Protein AF-A0A919BQY0-F1 (afdb_monomer_lite)

Secondary structure (DSSP, 8-state):
-PPP-------------------HHHHS-S-GGGPPPTT-EEEETTEEEETT-EEETTHHHHHHHHHHHSSPPPGGG--EEEEEE---TT-SSPPPGGG--EEEEE-

Foldseek 3Di:
DDDDDDDDPDDDPPPPPPPPPPPCVVVPPDDQPPDADPPDWDDDVPDGDGAFDKDFPCVVVQVVCCVVPVDGDDPVPTFMWGWHWDDDPPDPDDDGNVPTHIDIDTD

Organism: NCBI:txid1673741

Sequence (107 aa):
MFKFISSLLFSALVFGVVAEEVPQTAFFGDKNAFKQPKDQGCYIGKTFYPVGTRKSMNHVELALYLKKTGYQASDGYAVMMRCLYLVDPLSDDHPLPKDRKFVWVAS

Structure (mmCIF, N/CA/C/O backbone):
data_AF-A0A919BQY0-F1
#
_entry.id   AF-A0A919BQY0-F1
#
loop_
_atom_site.group_PDB
_atom_site.id
_atom_site.type_symbol
_atom_site.label_atom_id
_atom_site.label_alt_id
_atom_site.label_comp_id
_atom_site.label_asym_id
_atom_site.label_entity_id
_atom_site.label_seq_id
_atom_site.pdbx_PDB_ins_code
_atom_site.Cartn_x
_atom_site.Cartn_y
_atom_site.Cartn_z
_atom_site.occupancy
_atom_site.B_iso_or_equiv
_atom_site.auth_seq_id
_atom_site.auth_comp_id
_atom_site.auth_asym_id
_atom_site.auth_atom_id
_atom_site.pdbx_PDB_model_num
ATOM 1 N N . MET A 1 1 ? 93.614 -10.653 -41.548 1.00 47.88 1 MET A N 1
ATOM 2 C CA . MET A 1 1 ? 92.270 -11.030 -42.039 1.00 47.88 1 MET A CA 1
ATOM 3 C C . MET A 1 1 ? 91.285 -10.738 -40.910 1.00 47.88 1 MET A C 1
ATOM 5 O O . MET A 1 1 ? 91.324 -11.425 -39.898 1.00 47.88 1 MET A O 1
ATOM 9 N N . PHE A 1 2 ? 90.556 -9.621 -40.991 1.00 40.62 2 PHE A N 1
ATOM 10 C CA . PHE A 1 2 ? 89.746 -9.081 -39.889 1.00 40.62 2 PHE A CA 1
ATOM 11 C C . PHE A 1 2 ? 88.345 -9.712 -39.851 1.00 40.62 2 PHE A C 1
ATOM 13 O O . PHE A 1 2 ? 87.715 -9.900 -40.888 1.00 40.62 2 PHE A O 1
ATOM 20 N N . LYS A 1 3 ? 87.893 -10.057 -38.639 1.00 43.53 3 LYS A N 1
ATOM 21 C CA . LYS A 1 3 ? 86.600 -10.682 -38.329 1.00 43.53 3 LYS A CA 1
ATOM 22 C C . LYS A 1 3 ? 85.457 -9.666 -38.462 1.00 43.53 3 LYS A C 1
ATOM 24 O O . LYS A 1 3 ? 85.528 -8.592 -37.873 1.00 43.53 3 LYS A O 1
ATOM 29 N N . PHE A 1 4 ? 84.400 -10.034 -39.186 1.00 46.84 4 PHE A N 1
ATOM 30 C CA . PHE A 1 4 ? 83.123 -9.316 -39.217 1.00 46.84 4 PHE A CA 1
ATOM 31 C C . PHE A 1 4 ? 82.361 -9.550 -37.905 1.00 46.84 4 PHE A C 1
ATOM 33 O O . PHE A 1 4 ? 82.082 -10.695 -37.552 1.00 46.84 4 PHE A O 1
ATOM 40 N N . ILE A 1 5 ? 82.002 -8.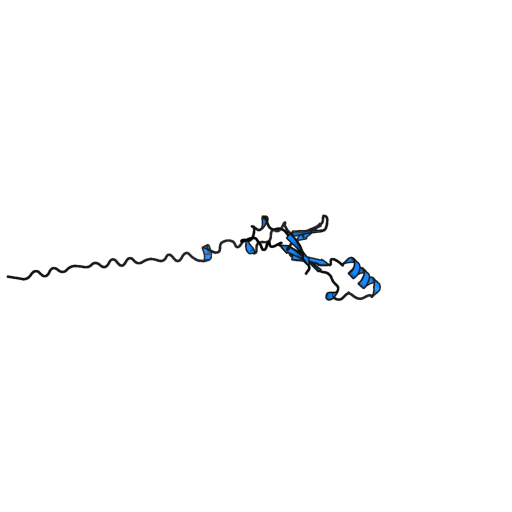476 -37.200 1.00 55.25 5 ILE A N 1
ATOM 41 C CA . ILE A 1 5 ? 81.021 -8.505 -36.109 1.00 55.25 5 ILE A CA 1
ATOM 42 C C . ILE A 1 5 ? 79.723 -7.944 -36.687 1.00 55.25 5 ILE A C 1
ATOM 44 O O . ILE A 1 5 ? 79.632 -6.758 -36.994 1.00 55.25 5 ILE A O 1
ATOM 48 N N . SER A 1 6 ? 78.743 -8.822 -36.898 1.00 51.50 6 SER A N 1
ATOM 49 C CA . SER A 1 6 ? 77.388 -8.454 -37.304 1.00 51.50 6 SER A CA 1
ATOM 50 C C . SER A 1 6 ? 76.573 -8.182 -36.040 1.00 51.50 6 SER A C 1
ATOM 52 O O . SER A 1 6 ? 76.205 -9.107 -35.318 1.00 51.50 6 SER A O 1
ATOM 54 N N . SER A 1 7 ? 76.349 -6.904 -35.734 1.00 55.12 7 SER A N 1
ATOM 55 C CA . SER A 1 7 ? 75.447 -6.485 -34.660 1.00 55.12 7 SER A CA 1
ATOM 56 C C . SER A 1 7 ? 74.003 -6.567 -35.149 1.00 55.12 7 SER A C 1
ATOM 58 O O . SER A 1 7 ? 73.547 -5.715 -35.910 1.00 55.12 7 SER A O 1
ATOM 60 N N . LEU A 1 8 ? 73.280 -7.592 -34.698 1.00 60.16 8 LEU A N 1
ATOM 61 C CA . LEU A 1 8 ? 71.827 -7.677 -34.813 1.00 60.16 8 LEU A CA 1
ATOM 62 C C . LEU A 1 8 ? 71.181 -6.648 -33.872 1.00 60.16 8 LEU A C 1
ATOM 64 O O . LEU A 1 8 ? 71.152 -6.831 -32.657 1.00 60.16 8 LEU A O 1
ATOM 68 N N . LEU A 1 9 ? 70.652 -5.568 -34.446 1.00 57.56 9 LEU A N 1
ATOM 69 C CA . LEU A 1 9 ? 69.736 -4.653 -33.768 1.00 57.56 9 LEU A CA 1
ATOM 70 C C . LEU A 1 9 ? 68.365 -5.329 -33.623 1.00 57.56 9 LEU A C 1
ATOM 72 O O . LEU A 1 9 ? 67.562 -5.344 -34.553 1.00 57.56 9 LEU A O 1
ATOM 76 N N . PHE A 1 10 ? 68.092 -5.883 -32.443 1.00 54.06 10 PHE A N 1
ATOM 77 C CA . PHE A 1 10 ? 66.747 -6.289 -32.038 1.00 54.06 10 PHE A CA 1
ATOM 78 C C . PHE A 1 10 ? 65.981 -5.044 -31.571 1.00 54.06 10 PHE A C 1
ATOM 8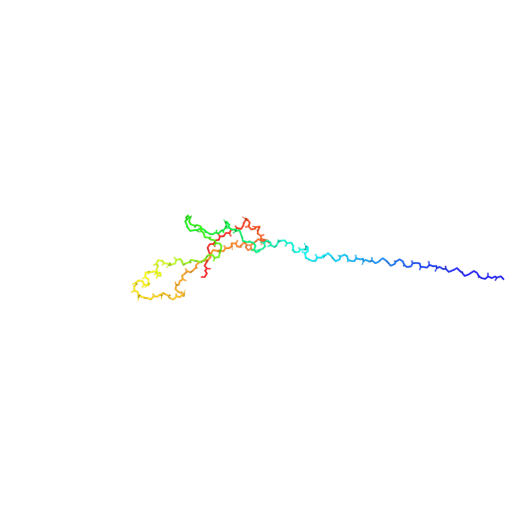0 O O . PHE A 1 10 ? 66.171 -4.560 -30.457 1.00 54.06 10 PHE A O 1
ATOM 87 N N . SER A 1 11 ? 65.140 -4.488 -32.446 1.00 61.41 11 SER A N 1
ATOM 88 C CA . SER A 1 11 ? 64.219 -3.407 -32.089 1.00 61.41 11 SER A CA 1
ATOM 89 C C . SER A 1 11 ? 63.001 -4.014 -31.386 1.00 61.41 11 SER A C 1
ATOM 91 O O . SER A 1 11 ? 62.171 -4.668 -32.014 1.00 61.41 11 SER A O 1
ATOM 93 N N . ALA A 1 12 ? 62.929 -3.864 -30.063 1.00 57.88 12 ALA A N 1
ATOM 94 C CA . ALA A 1 12 ? 61.793 -4.308 -29.266 1.00 57.88 12 ALA A CA 1
ATOM 95 C C . ALA A 1 12 ? 60.614 -3.339 -29.459 1.00 57.88 12 ALA A C 1
ATOM 97 O O . ALA A 1 12 ? 60.563 -2.271 -28.851 1.00 57.88 12 ALA A O 1
ATOM 98 N N . LEU A 1 13 ? 59.660 -3.713 -30.315 1.00 63.53 13 LEU A N 1
ATOM 99 C CA . LEU A 1 13 ? 58.344 -3.077 -30.390 1.00 63.53 13 LEU A CA 1
ATOM 100 C C . LEU A 1 13 ? 57.542 -3.462 -29.143 1.00 63.53 13 LEU A C 1
ATOM 102 O O . LEU A 1 13 ? 56.932 -4.529 -29.075 1.00 63.53 13 LEU A O 1
ATOM 106 N N . VAL A 1 14 ? 57.564 -2.591 -28.136 1.00 65.81 14 VAL A N 1
ATOM 107 C CA . VAL A 1 14 ? 56.660 -2.674 -26.989 1.00 65.81 14 VAL A CA 1
ATOM 108 C C . VAL A 1 14 ? 55.307 -2.137 -27.449 1.00 65.81 14 VAL A C 1
ATOM 110 O O . VAL A 1 14 ? 55.098 -0.927 -27.519 1.00 65.81 14 VAL A O 1
ATOM 113 N N . PHE A 1 15 ? 54.389 -3.033 -27.810 1.00 63.31 15 PHE A N 1
ATOM 114 C CA . PHE A 1 15 ? 52.989 -2.671 -28.012 1.00 63.31 15 PHE A CA 1
ATOM 115 C C . PHE A 1 15 ? 52.388 -2.330 -26.647 1.00 63.31 15 PHE A C 1
ATOM 117 O O . PHE A 1 15 ? 51.989 -3.211 -25.887 1.00 63.31 15 PHE A O 1
ATOM 124 N N . GLY A 1 16 ? 52.375 -1.041 -26.310 1.00 61.25 16 GLY A N 1
ATOM 125 C CA . GLY A 1 16 ? 51.612 -0.537 -25.179 1.00 61.25 16 GLY A CA 1
ATOM 126 C C . GLY A 1 16 ? 50.128 -0.744 -25.454 1.00 61.25 16 GLY A C 1
ATOM 127 O O . GLY A 1 16 ? 49.549 -0.047 -26.284 1.00 61.25 16 GLY A O 1
ATOM 128 N N . VAL A 1 17 ? 49.512 -1.711 -24.776 1.00 67.75 17 VAL A N 1
ATOM 129 C CA . VAL A 1 17 ? 48.053 -1.798 -24.685 1.00 67.75 17 VAL A CA 1
ATOM 130 C C . VAL A 1 17 ? 47.605 -0.610 -23.841 1.00 67.75 17 VAL A C 1
ATOM 132 O O . VAL A 1 17 ? 47.741 -0.617 -22.619 1.00 67.75 17 VAL A O 1
ATOM 135 N N . VAL A 1 18 ? 47.114 0.437 -24.498 1.00 69.06 18 VAL A N 1
ATOM 136 C CA . VAL A 1 18 ? 46.378 1.506 -23.825 1.00 69.06 18 VAL A CA 1
ATOM 137 C C . VAL A 1 18 ? 44.997 0.933 -23.533 1.00 69.06 18 VAL A C 1
ATOM 139 O O . VAL A 1 18 ? 44.164 0.823 -24.429 1.00 69.06 18 VAL A O 1
ATOM 142 N N . ALA A 1 19 ? 44.782 0.484 -22.298 1.00 67.19 19 ALA A N 1
ATOM 143 C CA . ALA A 1 19 ? 43.438 0.214 -21.816 1.00 67.19 19 ALA A CA 1
ATOM 144 C C . ALA A 1 19 ? 42.707 1.560 -21.758 1.00 67.19 19 ALA A C 1
ATOM 146 O O . ALA A 1 19 ? 43.008 2.405 -20.919 1.00 67.19 19 ALA A O 1
ATOM 147 N N . GLU A 1 20 ? 41.803 1.788 -22.705 1.00 69.75 20 GLU A N 1
ATOM 148 C CA . GLU A 1 20 ? 40.890 2.920 -22.656 1.00 69.75 20 GLU A CA 1
ATOM 149 C C . GLU A 1 20 ? 39.951 2.695 -21.466 1.00 69.75 20 GLU A C 1
ATOM 151 O O . GLU A 1 20 ? 39.084 1.818 -21.488 1.00 69.75 20 GLU A O 1
ATOM 156 N N . GLU A 1 21 ? 40.179 3.431 -20.379 1.00 65.81 21 GLU A N 1
ATOM 157 C CA . GLU A 1 21 ? 39.281 3.434 -19.231 1.00 65.81 21 GLU A CA 1
ATOM 158 C C . GLU A 1 21 ? 37.968 4.088 -19.664 1.00 65.81 21 GLU A C 1
ATOM 160 O O . GLU A 1 21 ? 37.817 5.308 -19.616 1.00 65.81 21 GLU A O 1
ATOM 165 N N . VAL A 1 22 ? 37.016 3.276 -20.136 1.00 67.25 22 VAL A N 1
ATOM 166 C CA . VAL A 1 22 ? 35.662 3.753 -20.419 1.00 67.25 22 VAL A CA 1
ATOM 167 C C . VAL A 1 22 ? 35.122 4.340 -19.113 1.00 67.25 22 VAL A C 1
ATOM 169 O O . VAL A 1 22 ? 34.986 3.601 -18.130 1.00 67.25 22 VAL A O 1
ATOM 172 N N . PRO A 1 23 ? 34.831 5.652 -19.053 1.00 62.78 23 PRO A N 1
ATOM 173 C CA . PRO A 1 23 ? 34.408 6.289 -17.819 1.00 62.78 23 PRO A CA 1
ATOM 174 C C . PRO A 1 23 ? 33.142 5.595 -17.311 1.00 62.78 23 PRO A C 1
ATOM 176 O O . PRO A 1 23 ? 32.103 5.605 -17.971 1.00 62.78 23 PRO A O 1
ATOM 179 N N . GLN A 1 24 ? 33.218 4.984 -16.122 1.00 57.12 24 GLN A N 1
ATOM 180 C CA . GLN A 1 24 ? 32.110 4.223 -15.517 1.00 57.12 24 GLN A CA 1
ATOM 181 C C . GLN A 1 24 ? 30.822 5.049 -15.361 1.00 57.12 24 GLN A C 1
ATOM 183 O O . GLN A 1 24 ? 29.730 4.500 -15.221 1.00 57.12 24 GLN A O 1
ATOM 188 N N . THR A 1 25 ? 30.927 6.376 -15.417 1.00 55.53 25 THR A N 1
ATOM 189 C CA . THR A 1 25 ? 29.789 7.297 -15.406 1.00 55.53 25 THR A CA 1
ATOM 190 C C . THR A 1 25 ? 28.904 7.182 -16.650 1.00 55.53 25 THR A C 1
ATOM 192 O O . THR A 1 25 ? 27.721 7.492 -16.556 1.00 55.53 25 THR A O 1
ATOM 195 N N . ALA A 1 26 ? 29.418 6.686 -17.782 1.00 56.84 26 ALA A N 1
ATOM 196 C CA . ALA A 1 26 ? 28.619 6.377 -18.970 1.00 56.84 26 ALA A CA 1
ATOM 197 C C . ALA A 1 26 ? 27.928 5.001 -18.891 1.00 56.84 26 ALA A C 1
ATOM 199 O O . ALA A 1 26 ? 26.926 4.779 -19.566 1.00 56.84 26 ALA A O 1
ATOM 200 N N . PHE A 1 27 ? 28.438 4.081 -18.061 1.00 61.22 27 PHE A N 1
ATOM 201 C CA . PHE A 1 27 ? 27.872 2.736 -17.909 1.00 61.22 27 PHE A CA 1
ATOM 202 C C . PHE A 1 27 ? 26.546 2.759 -17.138 1.00 61.22 27 PHE A C 1
ATOM 204 O O . PHE A 1 27 ? 25.584 2.084 -17.499 1.00 61.22 27 PHE A O 1
ATOM 211 N N . PHE A 1 28 ? 26.461 3.588 -16.098 1.00 60.62 28 PHE A N 1
ATOM 212 C CA . PHE A 1 28 ? 25.223 3.800 -15.355 1.00 60.62 28 PHE A CA 1
ATOM 213 C C . PHE A 1 28 ? 24.436 4.957 -15.967 1.00 60.62 28 PHE A C 1
ATOM 215 O O . PHE A 1 28 ? 24.363 6.041 -15.390 1.00 60.62 28 PHE A O 1
ATOM 222 N N . GLY A 1 29 ? 23.846 4.714 -17.138 1.00 66.19 29 GLY A N 1
ATOM 223 C CA . GLY A 1 29 ? 22.850 5.608 -17.724 1.00 66.19 29 GLY A CA 1
ATOM 224 C C . GLY A 1 29 ? 21.649 5.858 -16.796 1.00 66.19 29 GLY A C 1
ATOM 225 O O . GLY A 1 29 ? 21.615 5.464 -15.628 1.00 66.19 29 GLY A O 1
ATOM 226 N N . ASP A 1 30 ? 20.629 6.529 -17.322 1.00 70.94 30 ASP A N 1
ATOM 227 C CA . ASP A 1 30 ? 19.451 6.929 -16.554 1.00 70.94 30 ASP A CA 1
ATOM 228 C C . ASP A 1 30 ? 18.759 5.726 -15.864 1.00 70.94 30 ASP A C 1
ATOM 230 O O . ASP A 1 30 ? 18.244 4.806 -16.508 1.00 70.94 30 ASP A O 1
ATOM 234 N N . LYS A 1 31 ? 18.777 5.709 -14.524 1.00 72.44 31 LYS A N 1
ATOM 235 C CA . LYS A 1 31 ? 18.379 4.551 -13.709 1.00 72.44 31 LYS A CA 1
ATOM 236 C C . LYS A 1 31 ? 16.857 4.444 -13.618 1.00 72.44 31 LYS A C 1
ATOM 238 O O . LYS A 1 31 ? 16.218 5.046 -12.756 1.00 72.44 31 LYS A O 1
ATOM 243 N N . ASN A 1 32 ? 16.265 3.610 -14.469 1.00 75.50 32 ASN A N 1
ATOM 244 C CA . ASN A 1 32 ? 14.813 3.397 -14.507 1.00 75.50 32 ASN A CA 1
ATOM 245 C C . ASN A 1 32 ? 14.239 2.700 -13.259 1.00 75.50 32 ASN A C 1
ATOM 247 O O . ASN A 1 32 ? 13.050 2.864 -12.971 1.00 75.50 32 ASN A O 1
ATOM 251 N N . ALA A 1 33 ? 15.058 1.977 -12.488 1.00 74.75 33 ALA A N 1
ATOM 252 C CA . ALA A 1 33 ? 14.616 1.205 -11.322 1.00 74.75 33 ALA A CA 1
ATOM 253 C C . ALA A 1 33 ? 13.824 2.041 -10.295 1.00 74.75 33 ALA A C 1
ATOM 255 O O . ALA A 1 33 ? 12.820 1.575 -9.764 1.00 74.75 33 ALA A O 1
ATOM 256 N N . PHE A 1 34 ? 14.206 3.306 -10.079 1.00 71.94 34 PHE A N 1
ATOM 257 C CA . PHE A 1 34 ? 13.580 4.178 -9.074 1.00 71.94 34 PHE A CA 1
ATOM 258 C C . PHE A 1 34 ? 12.549 5.161 -9.636 1.00 71.94 34 PHE A C 1
ATOM 260 O O . PHE A 1 34 ? 11.886 5.862 -8.872 1.00 71.94 34 PHE A O 1
ATOM 267 N N . LYS A 1 35 ? 12.379 5.225 -10.960 1.00 83.00 35 LYS A N 1
ATOM 268 C CA . LYS A 1 35 ? 11.409 6.138 -11.570 1.00 83.00 35 LYS A CA 1
ATOM 269 C C . LYS A 1 35 ? 9.994 5.670 -11.271 1.00 83.00 35 LYS A C 1
ATOM 271 O O . LYS A 1 35 ? 9.640 4.541 -11.601 1.00 83.00 35 LYS A O 1
ATOM 276 N N . GLN A 1 36 ? 9.191 6.541 -10.672 1.00 78.50 36 GLN A N 1
ATOM 277 C CA . GLN A 1 36 ? 7.768 6.307 -10.446 1.00 78.50 36 GLN A CA 1
ATOM 278 C C . GLN A 1 36 ? 6.965 7.082 -11.499 1.00 78.50 36 GLN A C 1
ATOM 280 O O . GLN A 1 36 ? 7.197 8.286 -11.658 1.00 78.50 36 GLN A O 1
ATOM 285 N N . PRO A 1 37 ? 6.045 6.435 -12.229 1.00 80.50 37 PRO A N 1
ATOM 286 C CA . PRO A 1 37 ? 5.135 7.146 -13.118 1.00 80.50 37 PRO A CA 1
ATOM 287 C C . PRO A 1 37 ? 4.235 8.070 -12.288 1.00 80.50 37 PRO A C 1
ATOM 289 O O . PRO A 1 37 ? 3.727 7.667 -11.242 1.00 80.50 37 PRO A O 1
ATOM 292 N N . LYS A 1 38 ? 4.038 9.315 -12.733 1.00 79.88 38 LYS A N 1
ATOM 293 C CA . LYS A 1 38 ? 3.197 10.296 -12.014 1.00 79.88 38 LYS A CA 1
ATOM 294 C C . LYS A 1 38 ? 1.699 9.991 -12.130 1.00 79.88 38 LYS A C 1
ATOM 296 O O . LYS A 1 38 ? 0.905 10.489 -11.342 1.00 79.88 38 LYS A O 1
ATOM 301 N N . ASP A 1 39 ? 1.339 9.195 -13.123 1.00 87.62 39 ASP A N 1
ATOM 302 C CA . ASP A 1 39 ? -0.006 8.858 -13.576 1.00 87.62 39 ASP A CA 1
ATOM 303 C C . ASP A 1 39 ? -0.389 7.400 -13.277 1.00 87.62 39 ASP A C 1
ATOM 305 O O . ASP A 1 39 ? -1.419 6.922 -13.745 1.00 87.62 39 ASP A O 1
ATOM 309 N N . GLN A 1 40 ? 0.414 6.689 -12.478 1.00 92.00 40 GLN A N 1
ATOM 310 C CA . GLN A 1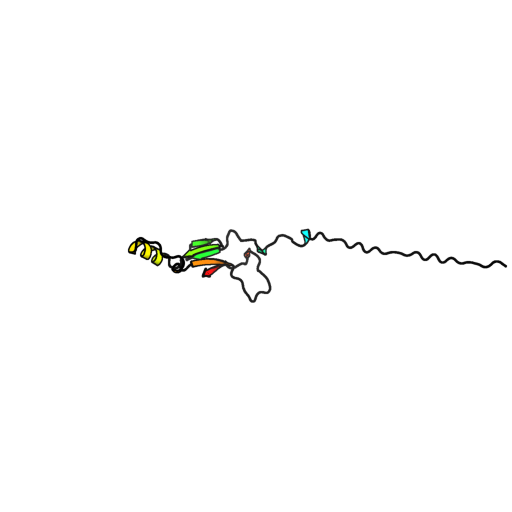 40 ? 0.142 5.307 -12.080 1.00 92.00 40 GLN A CA 1
ATOM 311 C C . GLN A 1 40 ? -0.030 5.172 -10.570 1.00 92.00 40 GLN A C 1
ATOM 313 O O . GLN A 1 40 ? 0.457 5.979 -9.777 1.00 92.00 40 GLN A O 1
ATOM 318 N N . GLY A 1 41 ? -0.779 4.150 -10.172 1.00 95.38 41 GLY A N 1
ATOM 319 C CA . GLY A 1 41 ? -1.204 3.961 -8.797 1.00 95.38 41 GLY A CA 1
ATOM 320 C C . GLY A 1 41 ? -2.349 2.964 -8.700 1.00 95.38 41 GLY A C 1
ATOM 321 O O . GLY A 1 41 ? -2.566 2.157 -9.602 1.00 95.38 41 GLY A O 1
ATOM 322 N N . CYS A 1 42 ? -3.082 3.020 -7.598 1.00 96.50 42 CYS A N 1
ATOM 323 C CA . CYS A 1 42 ? -4.131 2.061 -7.284 1.00 96.50 42 CYS A CA 1
ATOM 324 C C . CYS A 1 42 ? -5.500 2.727 -7.311 1.00 96.50 42 CYS A C 1
ATOM 326 O O . CYS A 1 42 ? -5.640 3.906 -6.990 1.00 96.50 42 CYS A O 1
ATOM 328 N N . TYR A 1 43 ? -6.528 1.944 -7.624 1.00 95.81 43 TYR A N 1
ATOM 329 C CA . TYR A 1 43 ? -7.911 2.402 -7.593 1.00 95.81 43 TYR A CA 1
ATOM 330 C C . TYR A 1 43 ? -8.675 1.771 -6.429 1.00 95.81 43 TYR A C 1
ATOM 332 O O . TYR A 1 43 ? -8.423 0.628 -6.047 1.00 95.81 43 TYR A O 1
ATOM 340 N N . ILE A 1 44 ? -9.620 2.522 -5.866 1.00 93.69 44 ILE A N 1
ATOM 341 C CA . ILE A 1 44 ? -10.700 1.992 -5.024 1.00 93.69 44 ILE A CA 1
ATOM 342 C C . ILE A 1 44 ? -12.004 2.487 -5.644 1.00 93.69 44 ILE A C 1
ATOM 344 O O . ILE A 1 44 ? -12.300 3.685 -5.619 1.00 93.69 44 ILE A O 1
ATOM 348 N N . GLY A 1 45 ? -12.760 1.580 -6.263 1.00 93.44 45 GLY A N 1
ATOM 349 C CA . GLY A 1 45 ? -13.884 1.964 -7.114 1.00 93.44 45 GLY A CA 1
ATOM 350 C C . GLY A 1 45 ? -13.411 2.860 -8.263 1.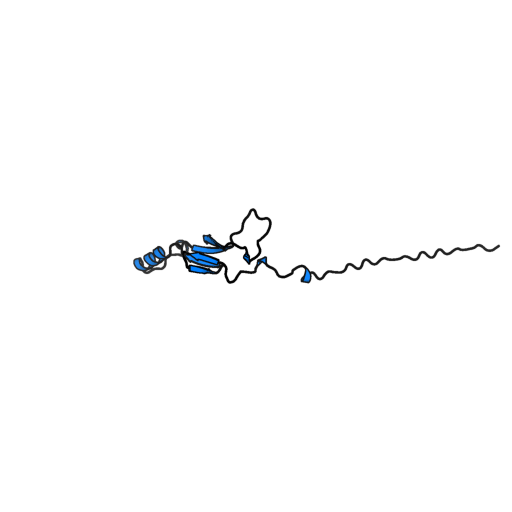00 93.44 45 GLY A C 1
ATOM 351 O O . GLY A 1 45 ? -12.603 2.440 -9.083 1.00 93.44 45 GLY A O 1
ATOM 352 N N . LYS A 1 46 ? -13.897 4.106 -8.308 1.00 96.31 46 LYS A N 1
ATOM 353 C CA . LYS A 1 46 ? -13.530 5.102 -9.336 1.00 96.31 46 LYS A CA 1
ATOM 354 C C . LYS A 1 46 ? -12.425 6.069 -8.895 1.00 96.31 46 LYS A C 1
ATOM 356 O O . LYS A 1 46 ? -12.015 6.919 -9.679 1.00 96.31 46 LYS A O 1
ATOM 361 N N . THR A 1 47 ? -11.957 5.967 -7.654 1.00 95.50 47 THR A N 1
ATOM 362 C CA . THR A 1 47 ? -11.006 6.926 -7.081 1.00 95.50 47 THR A CA 1
ATOM 363 C C . THR A 1 47 ? -9.577 6.438 -7.270 1.00 95.50 47 THR A C 1
ATOM 365 O O . THR A 1 47 ? -9.251 5.327 -6.851 1.00 95.50 47 THR A O 1
ATOM 368 N N . PHE A 1 48 ? -8.735 7.280 -7.872 1.00 95.62 48 PHE A N 1
ATOM 369 C CA . PHE A 1 48 ? -7.300 7.045 -8.041 1.00 95.62 48 PHE A CA 1
ATOM 370 C C . PHE A 1 48 ? -6.511 7.425 -6.783 1.00 95.62 48 PHE A C 1
ATOM 372 O O . PHE A 1 48 ? -6.792 8.442 -6.143 1.00 95.62 48 PHE A O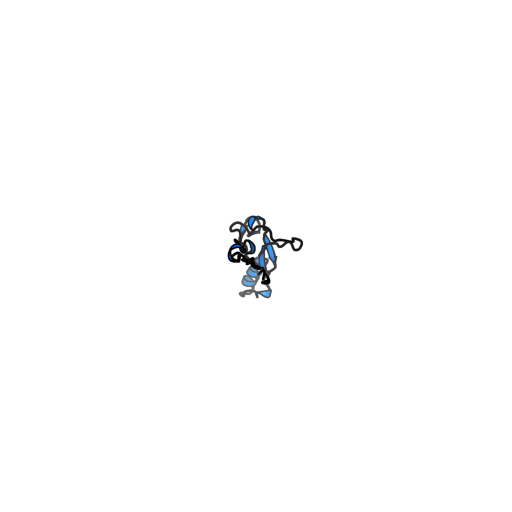 1
ATOM 379 N N . TYR A 1 49 ? -5.481 6.641 -6.475 1.00 95.62 49 TYR A N 1
ATOM 380 C CA . TYR A 1 49 ? -4.528 6.892 -5.402 1.00 95.62 49 TYR A CA 1
ATOM 381 C C . TYR A 1 49 ? -3.092 6.716 -5.901 1.00 95.62 49 TYR A C 1
ATOM 383 O O . TYR A 1 49 ? -2.782 5.673 -6.480 1.00 95.62 49 TYR A O 1
ATOM 391 N N . PRO A 1 50 ? -2.193 7.679 -5.629 1.00 95.06 50 PRO A N 1
ATOM 392 C CA . PRO A 1 50 ? -0.802 7.577 -6.048 1.0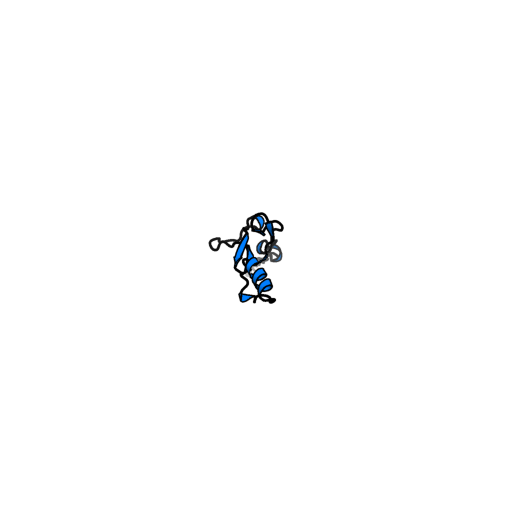0 95.06 50 PRO A CA 1
ATOM 393 C C . PRO A 1 50 ? -0.072 6.441 -5.323 1.00 95.06 50 PRO A C 1
ATOM 395 O O . PRO A 1 50 ? -0.438 6.041 -4.208 1.00 95.06 50 PRO A O 1
ATOM 398 N N . VAL A 1 51 ? 1.002 5.954 -5.944 1.00 93.94 51 VAL A N 1
ATOM 399 C CA . VAL A 1 51 ? 1.900 4.943 -5.367 1.00 93.94 51 VAL A CA 1
ATOM 400 C C . VAL A 1 51 ? 2.376 5.374 -3.976 1.00 93.94 51 VAL A C 1
ATOM 402 O O . VAL A 1 51 ? 2.691 6.537 -3.736 1.00 93.94 51 VAL A O 1
ATOM 405 N N . GLY A 1 52 ? 2.416 4.432 -3.034 1.00 93.38 52 GLY A N 1
ATOM 406 C CA . GLY A 1 52 ? 2.844 4.664 -1.655 1.00 93.38 52 GLY A CA 1
ATOM 407 C C . GLY A 1 52 ? 1.738 5.134 -0.708 1.00 93.38 52 GLY A C 1
ATOM 408 O O . GLY A 1 52 ? 1.958 5.098 0.509 1.00 93.38 52 GLY A O 1
ATOM 409 N N . THR A 1 53 ? 0.556 5.502 -1.225 1.00 96.25 53 THR A N 1
ATOM 410 C CA . THR A 1 53 ? -0.622 5.858 -0.414 1.00 96.25 53 THR A CA 1
ATOM 411 C C . THR A 1 53 ? -0.964 4.740 0.567 1.00 96.25 53 THR A C 1
ATOM 413 O O . THR A 1 53 ? -0.981 3.569 0.189 1.00 96.25 53 THR A O 1
ATOM 416 N N . ARG A 1 54 ? -1.284 5.110 1.814 1.00 96.62 54 ARG A N 1
ATOM 417 C CA . ARG A 1 54 ? -1.772 4.204 2.864 1.00 96.62 54 ARG A CA 1
ATOM 418 C C . ARG A 1 54 ? -3.249 4.466 3.147 1.00 96.62 54 ARG A C 1
ATOM 420 O O . ARG A 1 54 ? -3.680 5.621 3.173 1.00 96.62 54 ARG A O 1
ATOM 427 N N . LYS A 1 55 ? -4.020 3.407 3.379 1.00 96.00 55 LYS A N 1
ATOM 428 C CA . LYS A 1 55 ? -5.443 3.469 3.735 1.00 96.00 55 LYS A CA 1
ATOM 429 C C . LYS A 1 55 ? -5.766 2.411 4.781 1.00 96.00 55 LYS A C 1
ATOM 431 O O . LYS A 1 55 ? -5.230 1.313 4.713 1.00 96.00 55 LYS A O 1
ATOM 436 N N . SER A 1 56 ? -6.663 2.734 5.708 1.00 95.88 56 SER A N 1
ATOM 437 C CA . SER A 1 56 ? -7.274 1.726 6.577 1.00 95.88 56 SER A CA 1
ATOM 438 C C . SER A 1 56 ? -8.439 1.062 5.843 1.00 95.88 56 SER A C 1
ATOM 440 O O . SER A 1 56 ? -9.325 1.738 5.310 1.00 95.88 56 SER A O 1
ATOM 442 N N . MET A 1 57 ? -8.440 -0.266 5.823 1.00 95.88 57 MET A N 1
ATOM 443 C CA . MET A 1 57 ? -9.530 -1.075 5.289 1.00 95.88 57 MET A CA 1
ATOM 444 C C . MET A 1 57 ? -10.738 -1.060 6.229 1.00 95.88 57 MET A C 1
ATOM 446 O O . MET A 1 57 ? -11.867 -0.934 5.764 1.00 95.88 57 MET A O 1
ATOM 450 N N . ASN A 1 58 ? -10.507 -1.084 7.543 1.00 96.06 58 ASN A N 1
ATOM 451 C CA . ASN A 1 58 ? -11.550 -1.071 8.572 1.00 96.06 58 ASN A CA 1
ATOM 452 C C . ASN A 1 58 ? -11.904 0.340 9.085 1.00 96.06 58 ASN A C 1
ATOM 454 O O . ASN A 1 58 ? -12.371 0.500 10.209 1.00 96.06 58 ASN A O 1
ATOM 458 N N . HIS A 1 59 ? -11.735 1.380 8.263 1.00 95.19 59 HIS A N 1
ATOM 459 C CA . HIS A 1 59 ? -11.960 2.778 8.659 1.00 95.19 59 HIS A CA 1
ATOM 460 C C . HIS A 1 59 ? -13.366 3.062 9.226 1.00 95.19 59 HIS A C 1
ATOM 462 O O . HIS A 1 59 ? -13.507 3.899 10.117 1.00 95.19 59 HIS A O 1
ATOM 468 N N . VAL A 1 60 ? -14.403 2.363 8.747 1.00 96.81 60 VAL A N 1
ATOM 469 C CA . VAL A 1 60 ? -15.774 2.482 9.279 1.00 96.81 60 VAL A CA 1
ATOM 470 C C . VAL A 1 60 ? -15.850 1.990 10.726 1.00 96.81 60 VAL A C 1
ATOM 472 O O . VAL A 1 60 ? -16.465 2.633 11.575 1.00 96.81 60 VAL A O 1
ATOM 475 N N . GLU A 1 61 ? -15.198 0.868 11.020 1.00 97.62 61 GLU A N 1
ATOM 476 C CA . GLU A 1 61 ? -15.151 0.273 12.354 1.00 97.62 61 GLU A CA 1
ATOM 477 C C . GLU A 1 61 ? -14.320 1.130 13.315 1.00 97.62 61 GLU A C 1
ATOM 479 O O . GLU A 1 61 ? -14.757 1.384 14.435 1.00 97.62 61 GLU A O 1
ATOM 484 N N . LEU A 1 62 ? -13.188 1.673 12.852 1.00 97.44 62 LEU A N 1
ATOM 485 C CA . LEU A 1 62 ? -12.375 2.626 13.616 1.00 97.44 62 LEU A CA 1
ATOM 486 C C . LEU A 1 62 ? -13.174 3.882 13.998 1.00 97.44 62 LEU A C 1
ATOM 488 O O . LEU A 1 62 ? -13.147 4.317 15.150 1.00 97.44 62 LEU A O 1
ATOM 492 N N . ALA A 1 63 ? -13.940 4.442 13.057 1.00 97.69 63 ALA A N 1
ATOM 493 C CA . ALA A 1 63 ? -14.802 5.592 13.326 1.00 97.69 63 ALA A CA 1
ATOM 494 C C . ALA A 1 63 ? -15.913 5.254 14.336 1.00 97.69 63 ALA A C 1
ATOM 496 O O . ALA A 1 63 ? -16.233 6.059 15.215 1.00 97.69 63 ALA A O 1
ATOM 497 N N . LEU A 1 64 ? -16.488 4.052 14.242 1.00 98.19 64 LEU A N 1
ATOM 498 C CA . LEU A 1 64 ? -17.487 3.576 15.194 1.00 98.19 64 LEU A CA 1
ATOM 499 C C . LEU A 1 64 ? -16.892 3.369 16.592 1.00 98.19 64 LEU A C 1
ATOM 501 O O . LEU A 1 64 ? -17.538 3.732 17.576 1.00 98.19 64 LEU A O 1
ATOM 505 N N . TYR A 1 65 ? -15.682 2.815 16.686 1.00 97.81 65 TYR A N 1
ATOM 506 C CA . TYR A 1 65 ? -14.957 2.638 17.942 1.00 97.81 65 TYR A CA 1
ATOM 507 C C . TYR A 1 65 ? -14.756 3.982 18.645 1.00 97.81 65 TYR A C 1
ATOM 509 O O . TYR A 1 65 ? -15.144 4.123 19.806 1.00 97.81 65 TYR A O 1
ATOM 517 N N . LEU A 1 66 ? -14.261 4.989 17.917 1.00 98.12 66 LEU A N 1
ATOM 518 C CA . LEU A 1 66 ? -14.081 6.343 18.439 1.00 98.12 66 LEU A CA 1
ATOM 519 C C . LEU A 1 66 ? -15.398 6.939 18.939 1.00 98.12 66 LEU A C 1
ATOM 521 O O . LEU A 1 66 ? -15.458 7.468 20.045 1.00 98.12 66 LEU A O 1
ATOM 525 N N . LYS A 1 67 ? -16.475 6.806 18.159 1.00 98.44 67 LYS A N 1
ATOM 526 C CA . LYS A 1 67 ? -17.798 7.311 18.546 1.00 98.44 67 LYS A CA 1
ATOM 527 C C . LYS A 1 67 ? -18.340 6.641 19.814 1.00 98.44 67 LYS A C 1
ATOM 529 O O . LYS A 1 67 ? -19.023 7.298 20.592 1.00 98.44 67 LYS A O 1
ATOM 534 N N . LYS A 1 68 ? -18.093 5.341 19.998 1.00 98.12 68 LYS A N 1
ATOM 535 C CA . LYS A 1 68 ? -18.621 4.562 21.131 1.00 98.12 68 LYS A CA 1
ATOM 536 C C . LYS A 1 68 ? -17.827 4.761 22.415 1.00 98.12 68 LYS A C 1
ATOM 538 O O . LYS A 1 68 ? -18.423 4.815 23.483 1.00 98.12 68 LYS A O 1
ATOM 543 N N . THR A 1 69 ? -16.504 4.801 22.314 1.00 97.81 69 THR A N 1
ATOM 544 C CA . THR A 1 69 ? -15.620 4.789 23.486 1.00 97.81 69 THR A CA 1
ATOM 545 C C . THR A 1 69 ? -15.111 6.179 23.851 1.00 97.81 69 THR A C 1
ATOM 547 O O . THR A 1 69 ? -14.737 6.400 24.996 1.00 97.81 69 THR A O 1
ATOM 550 N N . GLY A 1 70 ? -15.085 7.110 22.893 1.00 98.25 70 GLY A N 1
ATOM 551 C CA . GLY A 1 70 ? -14.398 8.395 23.026 1.00 98.25 70 GLY A CA 1
ATOM 552 C C . GLY A 1 70 ? -12.882 8.315 22.812 1.00 98.25 70 GLY A C 1
ATOM 553 O O . GLY A 1 70 ? -12.214 9.344 22.871 1.00 98.25 70 GLY A O 1
ATOM 554 N N . TYR A 1 71 ? -12.332 7.130 22.526 1.00 97.75 71 TYR A N 1
ATOM 555 C CA . TYR A 1 71 ? -10.899 6.902 22.342 1.00 97.75 71 TYR A CA 1
ATOM 556 C C . TYR A 1 71 ? -10.578 6.438 20.924 1.00 97.75 71 TYR A C 1
ATOM 558 O O . TYR A 1 71 ? -11.366 5.747 20.282 1.00 97.75 71 TYR A O 1
ATOM 566 N N . GLN A 1 72 ? -9.383 6.776 20.442 1.00 96.81 72 GLN A N 1
ATOM 567 C CA . GLN A 1 72 ? -8.849 6.163 19.227 1.00 96.81 72 GLN A CA 1
ATOM 568 C C . GLN A 1 72 ? -8.526 4.690 19.494 1.00 96.81 72 GLN A C 1
ATOM 570 O O . GLN A 1 72 ? -8.087 4.334 20.591 1.00 96.81 72 GLN A O 1
ATOM 575 N N . ALA A 1 73 ? -8.744 3.831 18.500 1.00 95.75 73 ALA A N 1
ATOM 576 C CA . ALA A 1 73 ? -8.269 2.456 18.578 1.00 95.75 73 ALA A CA 1
ATOM 577 C C . ALA A 1 73 ? -6.734 2.425 18.511 1.00 95.75 73 ALA A C 1
ATOM 579 O O . ALA A 1 73 ? -6.113 3.340 17.969 1.00 95.75 73 ALA A O 1
ATOM 580 N N . SER A 1 74 ? -6.124 1.370 19.051 1.00 94.88 74 SER A N 1
ATOM 581 C CA . SER A 1 74 ? -4.684 1.168 18.903 1.00 94.88 74 SER A CA 1
ATOM 582 C C . SER A 1 74 ? -4.321 0.869 17.447 1.00 94.88 74 SER A C 1
ATOM 584 O O . SER A 1 74 ? -5.112 0.286 16.702 1.00 94.88 74 SER A O 1
ATOM 586 N N . ASP A 1 75 ? -3.091 1.199 17.057 1.00 91.00 75 ASP A N 1
ATOM 587 C CA . ASP A 1 75 ? -2.594 0.938 15.701 1.00 91.00 75 ASP A CA 1
ATOM 588 C C . ASP A 1 75 ? -2.661 -0.552 15.327 1.00 91.00 75 ASP A C 1
ATOM 590 O O . ASP A 1 75 ? -2.911 -0.885 14.174 1.00 91.00 75 ASP A O 1
ATOM 594 N N . GLY A 1 76 ? -2.521 -1.455 16.307 1.00 93.50 76 GLY A N 1
ATOM 595 C CA . GLY A 1 76 ? -2.628 -2.904 16.098 1.00 93.50 76 GLY A CA 1
ATOM 596 C C . GLY A 1 76 ? -4.030 -3.393 15.718 1.00 93.50 76 GLY A C 1
ATOM 597 O O . GLY A 1 76 ? -4.175 -4.518 15.251 1.00 93.50 76 GLY A O 1
ATOM 598 N N . TYR A 1 77 ? -5.060 -2.567 15.901 1.00 95.12 77 TYR A N 1
ATOM 599 C CA . TYR A 1 77 ? -6.421 -2.856 15.451 1.00 95.12 77 TYR A CA 1
ATOM 600 C C . TYR A 1 77 ? -6.709 -2.293 14.051 1.00 95.12 77 TYR A C 1
ATOM 602 O O . TYR A 1 77 ? -7.672 -2.697 13.394 1.00 95.12 77 TYR A O 1
ATOM 610 N N . ALA A 1 78 ? -5.891 -1.361 13.560 1.00 95.94 78 ALA A N 1
ATOM 611 C CA . ALA A 1 78 ? -6.052 -0.813 12.224 1.00 95.94 78 ALA A CA 1
ATOM 612 C C . ALA A 1 78 ? -5.549 -1.814 11.175 1.00 95.94 78 ALA A C 1
ATOM 614 O O . ALA A 1 78 ? -4.370 -2.151 11.120 1.00 95.94 78 ALA A O 1
ATOM 615 N N . VAL A 1 79 ? -6.440 -2.248 10.284 1.00 95.94 79 VAL A N 1
ATOM 616 C CA . VAL A 1 79 ? -6.063 -3.059 9.122 1.00 95.94 79 VAL A CA 1
ATOM 617 C C . VAL A 1 79 ? -5.643 -2.106 8.016 1.00 95.94 79 VAL A C 1
ATOM 619 O O . VAL A 1 79 ? -6.487 -1.440 7.411 1.00 95.94 79 VAL A O 1
ATOM 622 N N . MET A 1 80 ? -4.341 -1.999 7.772 1.00 96.25 80 MET A N 1
ATOM 623 C CA . MET A 1 80 ? -3.784 -1.049 6.816 1.00 96.25 80 MET A CA 1
ATOM 624 C C . MET A 1 80 ? -3.462 -1.728 5.484 1.00 96.25 80 MET A C 1
ATOM 626 O O . MET A 1 80 ? -3.060 -2.885 5.412 1.00 96.25 80 MET A O 1
ATOM 630 N N . MET A 1 81 ? -3.619 -0.971 4.404 1.00 97.12 81 MET A N 1
ATOM 631 C CA . MET A 1 81 ? -3.154 -1.342 3.075 1.00 97.12 81 MET A CA 1
ATOM 632 C C . MET A 1 81 ? -2.338 -0.211 2.461 1.00 97.12 81 MET A C 1
ATOM 634 O O . MET A 1 81 ? -2.552 0.973 2.753 1.00 97.12 81 MET A O 1
ATOM 638 N N . ARG A 1 82 ? -1.408 -0.576 1.582 1.00 97.75 82 ARG A N 1
ATOM 639 C CA . ARG A 1 82 ? -0.534 0.341 0.859 1.00 97.75 82 ARG A CA 1
ATOM 640 C C . ARG A 1 82 ? -0.562 0.049 -0.633 1.00 97.75 82 ARG A C 1
ATOM 642 O O . ARG A 1 82 ? -0.505 -1.106 -1.041 1.00 97.75 82 ARG A O 1
ATOM 649 N N . CYS A 1 83 ? -0.642 1.102 -1.438 1.00 96.75 83 CYS A N 1
ATOM 650 C CA . CYS A 1 83 ? -0.560 0.982 -2.887 1.00 96.75 83 CYS A CA 1
ATOM 651 C C . CYS A 1 83 ? 0.899 0.779 -3.299 1.00 96.75 83 CYS A C 1
ATOM 653 O O . CYS A 1 83 ? 1.713 1.692 -3.131 1.00 96.75 83 CYS A O 1
ATOM 655 N N . LEU A 1 84 ? 1.236 -0.402 -3.811 1.00 94.81 84 LEU A N 1
ATOM 656 C CA . LEU A 1 84 ? 2.605 -0.789 -4.138 1.00 94.81 84 LEU A CA 1
ATOM 657 C C . LEU A 1 84 ? 2.694 -1.425 -5.523 1.00 94.81 84 LEU A C 1
ATOM 659 O O . LEU A 1 84 ? 1.716 -1.937 -6.062 1.00 94.81 84 LEU A O 1
ATOM 663 N N . TYR A 1 85 ? 3.893 -1.361 -6.096 1.00 92.19 85 TYR A N 1
ATOM 664 C CA . TYR A 1 85 ? 4.230 -2.053 -7.334 1.00 92.19 85 TYR A CA 1
ATOM 665 C C . TYR A 1 85 ? 4.121 -3.575 -7.133 1.00 92.19 85 TYR A C 1
ATOM 667 O O . TYR A 1 85 ? 4.685 -4.115 -6.182 1.00 92.19 85 TYR A O 1
ATOM 675 N N . LEU A 1 86 ? 3.395 -4.250 -8.026 1.00 92.62 86 LEU A N 1
ATOM 676 C CA . LEU A 1 86 ? 3.285 -5.703 -8.074 1.00 92.62 86 LEU A CA 1
ATOM 677 C C . LEU A 1 86 ? 4.519 -6.287 -8.767 1.00 92.62 86 LEU A C 1
ATOM 679 O O . LEU A 1 86 ? 4.645 -6.203 -9.987 1.00 92.62 86 LEU A O 1
ATOM 683 N N . VAL A 1 87 ? 5.402 -6.893 -7.979 1.00 90.25 87 VAL A N 1
ATOM 684 C CA . VAL A 1 87 ? 6.572 -7.621 -8.478 1.00 90.25 87 VAL A CA 1
ATOM 685 C C . VAL A 1 87 ? 6.143 -9.021 -8.913 1.00 90.25 87 VAL A C 1
ATOM 687 O O . VAL A 1 87 ? 5.525 -9.739 -8.128 1.00 90.25 87 VAL A O 1
ATOM 690 N N . ASP A 1 88 ? 6.488 -9.409 -10.140 1.00 90.12 88 ASP A N 1
ATOM 691 C CA . ASP A 1 88 ? 6.394 -10.798 -10.589 1.00 90.12 88 ASP A CA 1
ATOM 692 C C . ASP A 1 88 ? 7.679 -11.544 -10.187 1.00 90.12 88 ASP A C 1
ATOM 694 O O . ASP A 1 88 ? 8.743 -11.227 -10.723 1.00 90.12 88 ASP A O 1
ATOM 698 N N . PRO A 1 89 ? 7.622 -12.499 -9.241 1.00 91.31 89 PRO A N 1
ATOM 699 C CA . PRO A 1 89 ? 8.808 -13.216 -8.781 1.00 91.31 89 PRO A CA 1
ATOM 700 C C . PRO A 1 89 ? 9.359 -14.208 -9.814 1.00 91.31 89 PRO A C 1
ATOM 702 O O . PRO A 1 89 ? 10.450 -14.730 -9.607 1.00 91.31 89 PRO A O 1
ATOM 705 N N . LEU A 1 90 ? 8.611 -14.505 -10.882 1.00 93.94 90 LEU A N 1
ATOM 706 C CA . LEU A 1 90 ? 9.049 -15.383 -11.969 1.00 93.94 90 LEU A CA 1
ATOM 707 C C . LEU A 1 90 ? 9.701 -14.610 -13.121 1.00 93.94 90 LEU A C 1
ATOM 709 O O . LEU A 1 90 ? 10.183 -15.227 -14.066 1.00 93.94 90 LEU A O 1
ATOM 713 N N . SER A 1 91 ? 9.688 -13.276 -13.067 1.00 91.62 91 SER A N 1
ATOM 714 C CA . SER A 1 91 ? 10.343 -12.436 -14.063 1.00 91.62 91 SER A CA 1
ATOM 715 C C . SER A 1 91 ? 11.832 -12.304 -13.759 1.00 91.62 91 SER A C 1
ATOM 717 O O . SER A 1 91 ? 12.213 -11.962 -12.639 1.00 91.62 91 SER A O 1
ATOM 719 N N . ASP A 1 92 ? 12.665 -12.493 -14.781 1.00 88.75 92 ASP A N 1
ATOM 720 C CA . ASP A 1 92 ? 14.120 -12.318 -14.682 1.00 88.75 92 ASP A CA 1
ATOM 721 C C . ASP A 1 92 ? 14.549 -10.839 -14.686 1.00 88.75 92 ASP A C 1
ATOM 723 O O . ASP A 1 92 ? 15.697 -10.523 -14.371 1.00 88.75 92 ASP A O 1
ATOM 727 N N . ASP A 1 93 ? 13.641 -9.917 -15.035 1.00 85.69 93 ASP A N 1
ATOM 728 C CA . ASP A 1 93 ? 13.912 -8.477 -15.037 1.00 85.69 93 ASP A CA 1
ATOM 729 C C . ASP A 1 93 ? 12.693 -7.635 -14.618 1.00 85.69 93 ASP A C 1
ATOM 731 O O . ASP A 1 93 ? 11.537 -8.072 -14.627 1.00 85.69 93 ASP A O 1
ATOM 735 N N . HIS A 1 94 ? 12.959 -6.390 -14.240 1.00 84.62 94 HIS A N 1
ATOM 736 C CA . HIS A 1 94 ? 11.957 -5.390 -13.916 1.00 84.62 94 HIS A CA 1
ATOM 737 C C . HIS A 1 94 ? 11.392 -4.728 -15.189 1.00 84.62 94 HIS A C 1
ATOM 739 O O . HIS A 1 94 ? 12.147 -4.287 -16.056 1.00 84.62 94 HIS A O 1
ATOM 745 N N . PRO A 1 95 ? 10.062 -4.565 -15.306 1.00 88.69 95 PRO A N 1
ATOM 746 C CA . PRO A 1 95 ? 9.469 -3.868 -16.433 1.00 88.69 95 PRO A CA 1
ATOM 747 C C . PRO A 1 95 ? 9.811 -2.373 -16.400 1.00 88.69 95 PRO A C 1
ATOM 749 O O . PRO A 1 95 ? 10.038 -1.760 -15.341 1.00 88.69 95 PRO A O 1
ATOM 752 N N . LEU A 1 96 ? 9.770 -1.760 -17.586 1.00 89.06 96 LEU A N 1
ATOM 753 C CA . LEU A 1 96 ? 9.861 -0.311 -17.729 1.00 89.06 96 LEU A CA 1
ATOM 754 C C . LEU A 1 96 ? 8.798 0.373 -16.851 1.00 89.06 96 LEU A C 1
ATOM 756 O O . LEU A 1 96 ? 7.704 -0.168 -16.691 1.00 89.06 96 LEU A O 1
ATOM 760 N N . PRO A 1 97 ? 9.063 1.583 -16.316 1.00 88.94 97 PRO A N 1
ATOM 761 C CA . PRO A 1 97 ? 8.134 2.269 -15.419 1.00 88.94 97 PRO A CA 1
ATOM 762 C C . PRO A 1 97 ? 6.691 2.331 -15.927 1.00 88.94 97 PRO A C 1
ATOM 764 O O . PRO A 1 97 ? 5.773 2.135 -15.141 1.00 88.94 97 PRO A O 1
ATOM 767 N N . LYS A 1 98 ? 6.499 2.548 -17.234 1.00 89.25 98 LYS A N 1
ATOM 768 C CA . LYS A 1 98 ? 5.176 2.660 -17.861 1.00 89.25 98 LYS A CA 1
ATOM 769 C C . LYS A 1 98 ? 4.353 1.360 -17.828 1.00 89.25 98 LYS A C 1
ATOM 771 O O . LYS A 1 98 ? 3.133 1.439 -17.861 1.00 89.25 98 LYS A O 1
ATOM 776 N N . ASP A 1 99 ? 5.015 0.207 -17.748 1.00 89.75 99 ASP A N 1
ATOM 777 C CA . ASP A 1 99 ? 4.405 -1.125 -17.848 1.00 89.75 99 ASP A CA 1
ATOM 778 C C . ASP A 1 99 ? 4.203 -1.772 -16.462 1.00 89.75 99 ASP A C 1
ATOM 780 O O . ASP A 1 99 ? 3.778 -2.924 -16.346 1.00 89.75 99 ASP A O 1
ATOM 784 N N . ARG A 1 100 ? 4.516 -1.039 -15.384 1.00 91.19 100 ARG A N 1
ATOM 785 C CA . ARG A 1 100 ? 4.357 -1.511 -14.007 1.00 91.19 100 ARG A CA 1
ATOM 786 C C . ARG A 1 100 ? 2.883 -1.596 -13.630 1.00 91.19 100 ARG A C 1
ATOM 788 O O . ARG A 1 100 ? 2.069 -0.747 -13.973 1.00 91.19 100 ARG A O 1
ATOM 795 N N . LYS A 1 101 ? 2.545 -2.625 -12.857 1.00 92.75 101 LYS A N 1
ATOM 796 C CA . LYS A 1 101 ? 1.210 -2.799 -12.277 1.00 92.75 101 LYS A CA 1
ATOM 797 C C . LYS A 1 101 ? 1.252 -2.447 -10.801 1.00 92.75 101 LYS A C 1
ATOM 799 O O . LYS A 1 101 ? 2.213 -2.787 -10.118 1.00 92.75 101 LYS A O 1
ATOM 804 N N . PHE A 1 102 ? 0.209 -1.800 -10.298 1.00 94.88 102 PHE A N 1
ATOM 805 C CA . PHE A 1 102 ? 0.124 -1.385 -8.900 1.00 94.88 102 PHE A CA 1
ATOM 806 C C . PHE A 1 102 ? -1.109 -1.991 -8.245 1.00 94.88 102 PHE A C 1
ATOM 808 O O . PHE A 1 102 ? -2.192 -2.011 -8.830 1.00 94.88 102 PHE A O 1
ATOM 815 N N . VAL A 1 103 ? -0.931 -2.504 -7.032 1.00 96.31 103 VAL A N 1
ATOM 816 C CA . VAL A 1 103 ? -1.966 -3.206 -6.273 1.00 96.31 103 VAL A CA 1
ATOM 817 C C . VAL A 1 103 ? -1.968 -2.757 -4.816 1.00 96.31 103 VAL A C 1
ATOM 819 O O . VAL A 1 103 ? -0.970 -2.262 -4.288 1.00 96.31 103 VAL A O 1
ATOM 822 N N . TRP A 1 104 ? -3.109 -2.936 -4.156 1.00 97.50 104 TRP A N 1
ATOM 823 C CA . TRP A 1 104 ? -3.206 -2.774 -2.711 1.00 97.50 104 TRP A CA 1
ATOM 824 C C . TRP A 1 104 ? -2.634 -4.008 -2.015 1.00 97.50 104 TRP A C 1
ATOM 826 O O . TRP A 1 104 ? -3.098 -5.122 -2.246 1.00 97.50 104 TRP A O 1
ATOM 836 N N . VAL A 1 105 ? -1.641 -3.797 -1.155 1.00 96.38 105 VAL A N 1
ATOM 837 C CA . VAL A 1 105 ? -0.998 -4.840 -0.345 1.00 96.38 105 VAL A CA 1
ATOM 838 C C . VAL A 1 105 ? -1.236 -4.531 1.128 1.00 96.38 105 VAL A C 1
ATOM 840 O O . VAL A 1 105 ? -1.217 -3.360 1.513 1.00 96.38 105 VAL A O 1
ATOM 843 N N . ALA A 1 106 ? -1.459 -5.557 1.950 1.00 94.81 106 ALA A N 1
ATOM 844 C CA . ALA A 1 106 ? -1.515 -5.399 3.403 1.00 94.81 106 ALA A CA 1
ATOM 845 C C . ALA A 1 106 ? -0.204 -4.780 3.929 1.00 94.81 106 ALA A C 1
ATOM 847 O O . ALA A 1 106 ? 0.877 -5.097 3.428 1.00 94.81 106 ALA A O 1
ATOM 848 N N . SER A 1 107 ? -0.304 -3.864 4.895 1.00 88.88 107 SER A N 1
ATOM 849 C CA . SER A 1 107 ? 0.822 -3.084 5.431 1.00 88.88 107 SER A CA 1
ATOM 850 C C . SER A 1 107 ? 0.749 -2.921 6.937 1.00 88.88 107 SER A C 1
ATOM 852 O O . SER A 1 107 ? -0.366 -2.991 7.487 1.00 88.88 107 SER A O 1
#

pLDDT: mean 83.24, std 16.28, range [40.62, 98.44]

Radius of gyration: 33.36 Å; chains: 1; bounding box: 111×26×66 Å